Protein AF-H0A9J4-F1 (afdb_monomer_lite)

Foldseek 3Di:
DDPLVVVCVVVVHDSVVSVVVVVVVVCVVCLPDPVSLVVLLVCVLVVVDDLVSNCVRVNDVVSVVSVVVSVVVVVVVVVVVVVVVD

Sequence (86 aa):
MDRADIAAKVSHKNRTEIVKDALQAYLQEVEDQKEFKEDVVELYLDEEIEFETLKQFIGRQDAESVKASKNLLDQGEELADEIARL

Second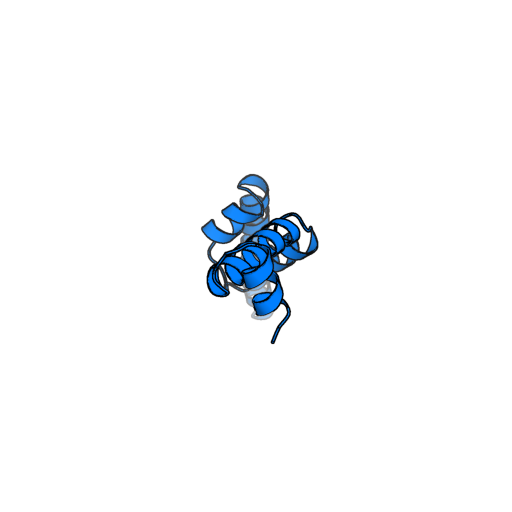ary structure (DSSP, 8-state):
--HHHHHHHHTT--HHHHHHHHHHHHHHHHHT-HHHHHHHHHHHHTTSS-HHHHHHHH-HHHHHHHHHHHHHHHHHHHHHHHHHT-

Radius of gyration: 21.06 Å; chains: 1; bounding box: 50×19×59 Å

Structure (mmCIF, N/CA/C/O backbone):
data_AF-H0A9J4-F1
#
_entry.id   AF-H0A9J4-F1
#
loop_
_atom_site.group_PDB
_atom_site.id
_atom_site.type_symbol
_atom_site.label_atom_id
_atom_site.label_alt_id
_atom_site.label_comp_id
_atom_site.label_asym_id
_atom_site.label_entity_id
_atom_site.label_seq_id
_atom_site.pdbx_PDB_ins_code
_atom_site.Cartn_x
_atom_site.Cartn_y
_atom_site.Cartn_z
_atom_site.occupancy
_atom_site.B_iso_or_equiv
_atom_site.auth_seq_id
_atom_site.auth_comp_id
_atom_site.auth_asym_id
_atom_site.auth_atom_id
_atom_site.pdbx_PDB_model_num
ATOM 1 N N . MET A 1 1 ? 6.225 -9.487 -32.826 1.00 69.69 1 MET A N 1
ATOM 2 C CA . MET A 1 1 ? 7.178 -8.675 -32.044 1.00 69.69 1 MET A CA 1
ATOM 3 C C . MET A 1 1 ? 6.353 -7.674 -31.286 1.00 69.69 1 MET A C 1
ATOM 5 O O . MET A 1 1 ? 5.627 -6.912 -31.920 1.00 69.69 1 MET A O 1
ATOM 9 N N . ASP A 1 2 ? 6.439 -7.727 -29.968 1.00 90.56 2 ASP A N 1
ATOM 10 C CA . ASP A 1 2 ? 5.695 -6.849 -29.075 1.00 90.56 2 ASP A CA 1
ATOM 11 C C . ASP A 1 2 ? 6.422 -5.511 -28.911 1.00 90.56 2 ASP A C 1
ATOM 13 O O . ASP A 1 2 ? 7.602 -5.374 -29.248 1.00 90.56 2 ASP A O 1
ATOM 17 N N . ARG A 1 3 ? 5.738 -4.512 -28.341 1.00 93.56 3 ARG A N 1
ATOM 18 C CA . ARG A 1 3 ? 6.336 -3.195 -28.051 1.00 93.56 3 ARG A CA 1
ATOM 19 C C . ARG A 1 3 ? 7.621 -3.320 -27.224 1.00 93.56 3 ARG A C 1
ATOM 21 O O . ARG A 1 3 ? 8.598 -2.640 -27.523 1.00 93.56 3 ARG A O 1
ATOM 28 N N . ALA A 1 4 ? 7.638 -4.233 -26.250 1.00 94.25 4 ALA A N 1
ATOM 29 C CA . ALA A 1 4 ? 8.816 -4.519 -25.436 1.00 94.25 4 ALA A CA 1
ATOM 30 C C . ALA A 1 4 ? 9.982 -5.097 -26.260 1.00 94.25 4 ALA A C 1
ATOM 32 O O . ALA A 1 4 ? 11.129 -4.735 -26.017 1.00 94.25 4 ALA A O 1
ATOM 33 N N . ASP A 1 5 ? 9.707 -5.932 -27.271 1.00 94.50 5 ASP A N 1
ATOM 34 C CA . ASP A 1 5 ? 10.745 -6.496 -28.147 1.00 94.50 5 ASP A CA 1
ATOM 35 C C . ASP A 1 5 ? 11.366 -5.423 -29.049 1.00 94.50 5 ASP A C 1
ATOM 37 O O . ASP A 1 5 ? 12.565 -5.442 -29.326 1.00 94.50 5 ASP A O 1
ATOM 41 N N . ILE A 1 6 ? 10.546 -4.482 -29.526 1.00 96.00 6 ILE A N 1
ATOM 42 C CA . ILE A 1 6 ? 11.008 -3.358 -30.347 1.00 96.00 6 ILE A CA 1
ATOM 43 C C . ILE A 1 6 ? 11.847 -2.404 -29.491 1.00 96.00 6 ILE A C 1
ATOM 45 O O . ILE A 1 6 ? 12.954 -2.047 -29.890 1.00 96.00 6 ILE A O 1
ATOM 49 N N . ALA A 1 7 ? 11.360 -2.044 -28.301 1.00 94.25 7 ALA A N 1
ATOM 50 C CA . ALA A 1 7 ? 12.084 -1.191 -27.363 1.00 94.25 7 ALA A CA 1
ATOM 51 C C . ALA A 1 7 ? 13.431 -1.806 -26.958 1.00 94.25 7 ALA A C 1
ATOM 53 O O . ALA A 1 7 ? 14.444 -1.117 -27.016 1.00 94.25 7 ALA A O 1
ATOM 54 N N . ALA A 1 8 ? 13.462 -3.111 -26.666 1.00 96.06 8 ALA A N 1
ATOM 55 C CA . ALA A 1 8 ? 14.682 -3.851 -26.345 1.00 96.06 8 ALA A CA 1
ATOM 56 C C . ALA A 1 8 ? 15.741 -3.738 -27.456 1.00 96.06 8 ALA A C 1
ATOM 58 O O . ALA A 1 8 ? 16.913 -3.477 -27.186 1.00 96.06 8 ALA A O 1
ATOM 59 N N . LYS A 1 9 ? 15.325 -3.863 -28.724 1.00 96.00 9 LYS A N 1
ATOM 60 C CA . LYS A 1 9 ? 16.221 -3.692 -29.878 1.00 96.00 9 LYS A CA 1
ATOM 61 C C . LYS A 1 9 ? 16.736 -2.265 -30.024 1.00 96.00 9 LYS A C 1
ATOM 63 O O . LYS A 1 9 ? 17.918 -2.089 -30.294 1.00 96.00 9 LYS A O 1
ATOM 68 N N . VAL A 1 10 ? 15.862 -1.270 -29.867 1.00 96.38 10 VAL A N 1
ATOM 69 C CA . VAL A 1 10 ? 16.219 0.155 -29.991 1.00 96.38 10 VAL A CA 1
ATOM 70 C C . VAL A 1 10 ? 17.167 0.585 -28.873 1.00 96.38 10 VAL A C 1
ATOM 72 O O . VAL A 1 10 ? 18.107 1.333 -29.119 1.00 96.38 10 VAL A O 1
ATOM 75 N N . SER A 1 11 ? 16.940 0.109 -27.650 1.00 94.19 11 SER A N 1
ATOM 76 C CA . SER A 1 11 ? 17.724 0.497 -26.477 1.00 94.19 11 SER A CA 1
ATOM 77 C C . SER A 1 11 ? 18.919 -0.417 -26.203 1.00 94.19 11 SER A C 1
ATOM 79 O O . SER A 1 11 ? 19.591 -0.222 -25.194 1.00 94.19 11 SER A O 1
ATOM 81 N N . HIS A 1 12 ? 19.140 -1.448 -27.024 1.00 95.38 12 HIS A N 1
ATOM 82 C CA . HIS A 1 12 ? 20.146 -2.491 -26.799 1.00 95.38 12 HIS A CA 1
ATOM 83 C C . HIS A 1 12 ? 20.067 -3.150 -25.404 1.00 95.38 12 HIS A C 1
ATOM 85 O O . HIS A 1 12 ? 21.089 -3.505 -24.820 1.00 95.38 12 HIS A O 1
ATOM 91 N N . LYS A 1 13 ? 18.849 -3.322 -24.875 1.00 95.62 13 LYS A N 1
ATOM 92 C CA . LYS A 1 13 ? 18.567 -4.016 -23.604 1.00 95.62 13 LYS A CA 1
ATOM 93 C C . LYS A 1 13 ? 17.860 -5.339 -23.869 1.00 95.62 13 LYS A C 1
ATOM 95 O O . LYS A 1 13 ? 17.344 -5.564 -24.964 1.00 95.62 13 LYS A O 1
ATOM 100 N N . ASN A 1 14 ? 17.787 -6.215 -22.872 1.00 96.44 14 ASN A N 1
ATOM 101 C CA . ASN A 1 14 ? 16.920 -7.384 -22.971 1.00 96.44 14 ASN A CA 1
ATOM 102 C C . ASN A 1 14 ? 15.454 -7.026 -22.644 1.00 96.44 14 ASN A C 1
ATOM 104 O O . ASN A 1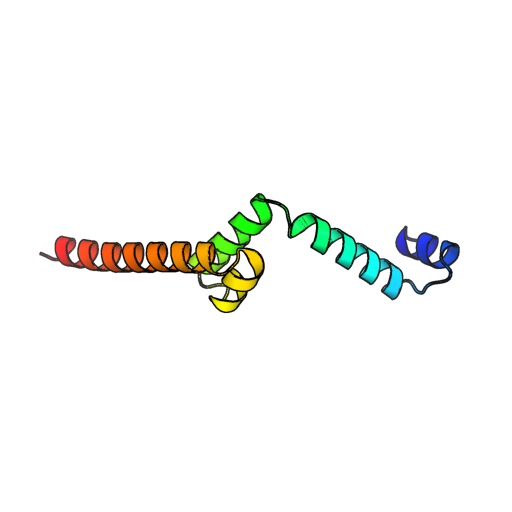 14 ? 15.153 -6.021 -22.001 1.00 96.44 14 ASN A O 1
ATOM 108 N N . ARG A 1 15 ? 14.517 -7.869 -23.094 1.00 95.75 15 ARG A N 1
ATOM 109 C CA . ARG A 1 15 ? 13.072 -7.655 -22.897 1.00 95.75 15 ARG A CA 1
ATOM 110 C C . ARG A 1 15 ? 12.685 -7.542 -21.417 1.00 95.75 15 ARG A C 1
ATOM 112 O O . ARG A 1 15 ? 11.793 -6.767 -21.087 1.00 95.75 15 ARG A O 1
ATOM 119 N N . THR A 1 16 ? 13.335 -8.300 -20.536 1.00 97.00 16 THR A N 1
ATOM 120 C CA . THR A 1 16 ? 13.058 -8.282 -19.092 1.00 97.00 16 THR A CA 1
ATOM 121 C C . THR A 1 16 ? 13.442 -6.944 -18.474 1.00 97.00 16 THR A C 1
ATOM 123 O O . THR A 1 16 ? 12.678 -6.413 -17.676 1.00 97.00 16 THR A O 1
ATOM 126 N N . GLU A 1 17 ? 14.574 -6.367 -18.876 1.00 96.75 17 GLU A N 1
ATOM 127 C CA . GLU A 1 17 ? 14.992 -5.031 -18.440 1.00 96.75 17 GLU A CA 1
ATOM 128 C C . GLU A 1 17 ? 13.984 -3.969 -18.877 1.00 96.75 17 GLU A C 1
ATOM 130 O O . GLU A 1 17 ? 13.588 -3.146 -18.065 1.00 96.75 17 GLU A O 1
ATOM 135 N N . ILE A 1 18 ? 13.484 -4.039 -20.115 1.00 97.31 18 ILE A N 1
ATOM 136 C CA . ILE A 1 18 ? 12.445 -3.112 -20.591 1.00 97.31 18 ILE A CA 1
ATOM 137 C C . ILE A 1 18 ? 11.175 -3.196 -19.747 1.00 97.31 18 ILE A C 1
ATOM 139 O O . ILE A 1 18 ? 10.627 -2.171 -19.352 1.00 97.31 18 ILE A O 1
ATOM 143 N N . VAL A 1 19 ? 10.690 -4.411 -19.483 1.00 96.50 19 VAL A N 1
ATOM 144 C CA . VAL A 1 19 ? 9.463 -4.604 -18.698 1.00 96.50 19 VAL A CA 1
ATOM 145 C C . VAL A 1 19 ? 9.671 -4.154 -17.254 1.00 96.50 19 VAL A C 1
ATOM 147 O O . VAL A 1 19 ? 8.787 -3.515 -16.692 1.00 96.50 19 VAL A O 1
ATOM 150 N N . LYS A 1 20 ? 10.838 -4.442 -16.670 1.00 97.31 20 LYS A N 1
ATOM 151 C CA . LYS A 1 20 ? 11.194 -3.993 -15.323 1.00 97.31 20 LYS A CA 1
ATOM 152 C C . LYS A 1 20 ? 11.221 -2.468 -15.239 1.00 97.31 20 LYS A C 1
ATOM 154 O O . LYS A 1 20 ? 10.579 -1.920 -14.352 1.00 97.31 20 LYS A O 1
ATOM 159 N N . ASP A 1 21 ? 11.919 -1.807 -16.159 1.00 95.81 21 ASP A N 1
ATOM 160 C CA . ASP A 1 21 ? 12.036 -0.347 -16.178 1.00 95.81 21 ASP A CA 1
ATOM 161 C C . ASP A 1 21 ? 10.652 0.304 -16.350 1.00 95.81 21 ASP A C 1
ATOM 163 O O . ASP A 1 21 ? 10.322 1.262 -15.653 1.00 95.81 21 ASP A O 1
ATOM 167 N N . ALA A 1 22 ? 9.809 -0.249 -17.230 1.00 96.00 22 ALA A N 1
ATOM 168 C CA . ALA A 1 22 ? 8.448 0.239 -17.443 1.00 96.00 22 ALA A CA 1
ATOM 169 C C . ALA A 1 22 ? 7.552 0.049 -16.210 1.00 96.00 22 ALA A C 1
ATOM 171 O O . ALA A 1 22 ? 6.811 0.961 -15.851 1.00 96.00 22 ALA A O 1
ATOM 172 N N . LEU A 1 23 ? 7.628 -1.111 -15.549 1.00 96.38 23 LEU A N 1
ATOM 173 C CA . LEU A 1 23 ? 6.871 -1.366 -14.325 1.00 96.38 23 LEU A CA 1
ATOM 174 C C . LEU A 1 23 ? 7.333 -0.450 -13.189 1.00 96.38 23 LEU A C 1
ATOM 176 O O . LEU A 1 23 ? 6.493 0.092 -12.488 1.00 96.38 23 LEU A O 1
ATOM 180 N N . GLN A 1 24 ? 8.642 -0.238 -13.026 1.00 95.31 24 GLN A N 1
ATOM 181 C CA . GLN A 1 24 ? 9.166 0.690 -12.019 1.00 95.31 24 GLN A CA 1
ATOM 182 C C . GLN A 1 24 ? 8.683 2.122 -12.261 1.00 95.31 24 GLN A C 1
ATOM 184 O O . GLN A 1 24 ? 8.260 2.777 -11.315 1.00 95.31 24 GLN A O 1
ATOM 189 N N . ALA A 1 25 ? 8.696 2.585 -13.515 1.00 94.44 25 ALA A N 1
ATOM 190 C CA . ALA A 1 25 ? 8.183 3.907 -13.864 1.00 94.44 25 ALA A CA 1
ATOM 191 C C . ALA A 1 25 ? 6.678 4.036 -13.582 1.00 94.44 25 ALA A C 1
ATOM 193 O O . ALA A 1 25 ? 6.253 5.030 -13.004 1.00 94.44 25 ALA A O 1
ATOM 194 N N . TYR A 1 26 ? 5.887 3.019 -13.938 1.00 93.56 26 TYR A N 1
ATOM 195 C CA . TYR A 1 26 ? 4.454 2.993 -13.643 1.00 93.56 26 TYR A CA 1
ATOM 196 C C . TYR A 1 26 ? 4.179 2.992 -12.136 1.00 93.56 26 TYR A C 1
ATOM 198 O O . TYR A 1 26 ? 3.372 3.786 -11.674 1.00 93.56 26 TYR A O 1
ATOM 206 N N . LEU A 1 27 ? 4.867 2.138 -11.368 1.00 90.50 27 LEU A N 1
ATOM 207 C CA . LEU A 1 27 ? 4.708 2.070 -9.912 1.00 90.50 27 LEU A CA 1
ATOM 208 C C . LEU A 1 27 ? 5.036 3.413 -9.254 1.00 90.50 27 LEU A C 1
ATOM 210 O O . LEU A 1 27 ? 4.262 3.896 -8.440 1.00 90.50 27 LEU A O 1
ATOM 214 N N . GLN A 1 28 ? 6.115 4.066 -9.685 1.00 90.88 28 GLN A N 1
ATOM 215 C CA . GLN A 1 28 ? 6.472 5.396 -9.199 1.00 90.88 28 GLN A CA 1
ATOM 216 C C . GLN A 1 28 ? 5.418 6.461 -9.554 1.00 90.88 28 GLN A C 1
ATOM 218 O O . GLN A 1 28 ? 5.189 7.378 -8.775 1.00 90.88 28 GLN A O 1
ATOM 223 N N . GLU A 1 29 ? 4.770 6.350 -10.716 1.00 91.69 29 GLU A N 1
ATOM 224 C CA . GLU A 1 29 ? 3.684 7.252 -11.113 1.00 91.69 29 GLU A CA 1
ATOM 225 C C . GLU A 1 29 ? 2.410 7.027 -10.290 1.00 91.69 29 GLU A C 1
ATOM 227 O O . GLU A 1 29 ? 1.732 8.000 -9.957 1.00 91.69 29 GLU A O 1
ATOM 232 N N . VAL A 1 30 ? 2.061 5.776 -9.971 1.00 91.50 30 VAL A N 1
ATOM 233 C CA . VAL A 1 30 ? 0.839 5.468 -9.206 1.00 91.50 30 VAL A CA 1
ATOM 234 C C . VAL A 1 30 ? 0.998 5.676 -7.706 1.00 91.50 30 VAL A C 1
ATOM 236 O O . VAL A 1 30 ? 0.035 6.083 -7.069 1.00 91.50 30 VAL A O 1
ATOM 239 N N . GLU A 1 31 ? 2.190 5.479 -7.140 1.00 87.06 31 GLU A N 1
ATOM 240 C CA . GLU A 1 31 ? 2.440 5.641 -5.698 1.00 87.06 31 GLU A CA 1
ATOM 241 C C . GLU A 1 31 ? 2.120 7.055 -5.182 1.00 87.06 31 GLU A C 1
ATOM 243 O O . GLU A 1 31 ? 1.694 7.225 -4.037 1.00 87.06 31 GLU A O 1
ATOM 248 N N . ASP A 1 32 ? 2.275 8.078 -6.025 1.00 87.00 32 ASP A N 1
ATOM 249 C CA . ASP A 1 32 ? 1.953 9.465 -5.678 1.00 87.00 32 ASP A CA 1
ATOM 250 C C . ASP A 1 32 ? 0.475 9.828 -5.896 1.00 87.00 32 ASP A C 1
ATOM 252 O O . ASP A 1 32 ? 0.028 10.900 -5.468 1.00 87.00 32 ASP A O 1
ATOM 256 N N . GLN A 1 33 ? -0.307 8.949 -6.524 1.00 93.88 33 GLN A N 1
ATOM 257 C CA . GLN A 1 33 ? -1.721 9.195 -6.782 1.00 93.88 33 GLN A CA 1
ATOM 258 C C . GLN A 1 33 ? -2.533 9.055 -5.498 1.00 93.88 33 GLN A C 1
ATOM 260 O O . GLN A 1 33 ? -2.360 8.133 -4.702 1.00 93.88 33 GLN A O 1
ATOM 265 N N . LYS A 1 34 ? -3.459 9.997 -5.302 1.00 93.00 34 LYS A N 1
ATOM 266 C CA . LYS A 1 34 ? -4.349 10.010 -4.138 1.00 93.00 34 LYS A CA 1
ATOM 267 C C . LYS A 1 34 ? -5.195 8.737 -4.055 1.00 93.00 34 LYS A C 1
ATOM 269 O O . LYS A 1 34 ? -5.294 8.182 -2.973 1.00 93.00 34 LYS A O 1
ATOM 274 N N . GLU A 1 35 ? -5.722 8.279 -5.190 1.00 95.00 35 GLU A N 1
ATOM 275 C CA . GLU A 1 35 ? -6.533 7.057 -5.297 1.00 95.00 35 GLU A CA 1
ATOM 276 C C . GLU A 1 35 ? -5.750 5.827 -4.823 1.00 95.00 35 GLU A C 1
ATOM 278 O O . GLU A 1 35 ? -6.217 5.105 -3.957 1.00 95.00 35 GLU A O 1
ATOM 283 N N . PHE A 1 36 ? -4.489 5.673 -5.242 1.00 95.12 36 PHE A N 1
ATOM 284 C CA . PHE A 1 36 ? -3.644 4.573 -4.769 1.00 95.12 36 PHE A CA 1
ATOM 285 C C . PHE A 1 36 ? -3.439 4.595 -3.245 1.00 95.12 36 PHE A C 1
ATOM 287 O O . PHE A 1 36 ? -3.453 3.556 -2.591 1.00 95.12 36 PHE A O 1
ATOM 294 N N . LYS A 1 37 ? -3.258 5.780 -2.647 1.00 95.38 37 LYS A N 1
ATOM 295 C CA . LYS A 1 37 ? -3.131 5.912 -1.185 1.00 95.38 37 LYS A CA 1
ATOM 296 C C . LYS A 1 37 ? -4.438 5.597 -0.458 1.00 95.38 37 LYS A C 1
ATOM 298 O O . LYS A 1 37 ? -4.382 5.067 0.647 1.00 95.38 37 LYS A O 1
ATOM 303 N N . GLU A 1 38 ? -5.580 5.926 -1.058 1.00 96.44 38 GLU A N 1
ATOM 304 C CA . GLU A 1 38 ? -6.907 5.565 -0.552 1.00 96.44 38 GLU A CA 1
ATOM 305 C C . GLU A 1 38 ? -7.106 4.044 -0.601 1.00 96.44 38 GLU A C 1
ATOM 307 O O . GLU A 1 38 ? -7.413 3.459 0.434 1.00 96.44 38 GLU A O 1
ATOM 312 N N . ASP A 1 39 ? -6.775 3.390 -1.717 1.00 97.00 39 ASP A N 1
ATOM 313 C CA . ASP A 1 39 ? -6.829 1.926 -1.849 1.00 97.00 39 ASP A CA 1
ATOM 314 C C . ASP A 1 39 ? -5.948 1.221 -0.800 1.00 97.00 39 ASP A C 1
ATOM 316 O O . ASP A 1 39 ? -6.338 0.222 -0.197 1.00 97.00 39 ASP A O 1
ATOM 320 N N . VAL A 1 40 ? -4.748 1.750 -0.525 1.00 97.25 40 VAL A N 1
ATOM 321 C CA . VAL A 1 40 ? -3.866 1.206 0.524 1.00 97.25 40 VAL A CA 1
ATOM 322 C C . VAL A 1 40 ? -4.485 1.353 1.921 1.00 97.25 40 VAL A C 1
ATOM 324 O O . VAL A 1 40 ? -4.303 0.473 2.764 1.00 97.25 40 VAL A O 1
ATOM 327 N N . VAL A 1 41 ? -5.216 2.440 2.190 1.00 98.06 41 VAL A N 1
ATOM 328 C CA . VAL A 1 41 ? -5.964 2.601 3.447 1.00 98.06 41 VAL A CA 1
ATOM 329 C C . VAL A 1 41 ? -7.074 1.559 3.543 1.00 98.06 41 VAL A C 1
ATOM 331 O O . VAL A 1 41 ? -7.196 0.929 4.592 1.00 98.06 41 VAL A O 1
ATOM 334 N N . GLU A 1 42 ? -7.838 1.344 2.472 1.00 97.94 42 GLU A N 1
ATOM 335 C CA . GLU A 1 42 ? 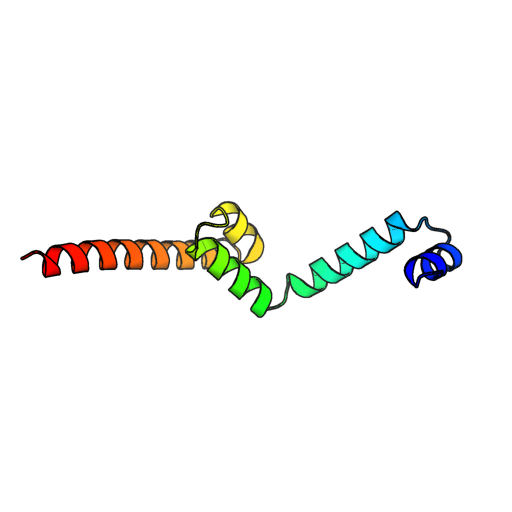-8.907 0.337 2.429 1.00 97.94 42 GLU A CA 1
ATOM 336 C C . GLU A 1 42 ? -8.363 -1.066 2.709 1.00 97.94 42 GLU A C 1
ATOM 338 O O . GLU A 1 42 ? -8.843 -1.732 3.623 1.00 97.94 42 GLU A O 1
ATOM 343 N N . LEU A 1 43 ? -7.268 -1.458 2.049 1.00 98.25 43 LEU A N 1
ATOM 344 C CA . LEU A 1 43 ? -6.604 -2.740 2.306 1.00 98.25 43 LEU A CA 1
ATOM 345 C C . LEU A 1 43 ? -6.183 -2.918 3.774 1.00 98.25 43 LEU A C 1
ATOM 347 O O . LEU A 1 43 ? -6.193 -4.032 4.291 1.00 98.25 43 LEU A O 1
ATOM 351 N N . TYR A 1 44 ? -5.781 -1.844 4.461 1.00 98.25 44 TYR A N 1
ATOM 352 C CA . TYR A 1 44 ? -5.446 -1.923 5.886 1.00 98.25 44 TYR A CA 1
ATOM 353 C C . TYR A 1 44 ? -6.691 -2.076 6.766 1.00 98.25 44 TYR A C 1
ATOM 355 O O . TYR A 1 44 ? -6.673 -2.822 7.752 1.00 98.25 44 TYR A O 1
ATOM 363 N N . LEU A 1 45 ? -7.762 -1.353 6.436 1.00 97.06 45 LEU A N 1
ATOM 364 C CA . LEU A 1 45 ? -9.030 -1.463 7.152 1.00 97.06 45 LEU A CA 1
ATOM 365 C C . LEU A 1 45 ? -9.595 -2.885 7.029 1.00 97.06 45 LEU A C 1
ATOM 367 O O . LEU A 1 45 ? -9.981 -3.448 8.056 1.00 97.06 45 LEU A O 1
ATOM 371 N N . ASP A 1 46 ? -9.475 -3.481 5.842 1.00 97.38 46 ASP A N 1
ATOM 372 C CA . ASP A 1 46 ? -9.872 -4.855 5.509 1.00 97.38 46 ASP A CA 1
ATOM 373 C C . ASP A 1 46 ? -8.891 -5.941 5.999 1.00 97.38 46 ASP A C 1
ATOM 375 O O . ASP A 1 46 ? -9.115 -7.124 5.765 1.00 97.38 46 ASP A O 1
ATOM 379 N N . GLU A 1 47 ? -7.811 -5.572 6.700 1.00 96.88 47 GLU A N 1
ATOM 380 C CA . GLU A 1 47 ? -6.803 -6.504 7.254 1.00 96.88 47 GLU A CA 1
ATOM 381 C C . GLU A 1 47 ? -5.979 -7.281 6.215 1.00 96.88 47 GLU A C 1
ATOM 383 O O . GLU A 1 47 ? -5.267 -8.226 6.554 1.00 96.88 47 GLU A O 1
ATOM 388 N N . GLU A 1 48 ? -5.995 -6.845 4.959 1.00 98.38 48 GLU A N 1
ATOM 389 C CA . GLU A 1 48 ? -5.217 -7.438 3.865 1.00 98.38 48 GLU A CA 1
ATOM 390 C C . GLU A 1 48 ? -3.739 -7.003 3.897 1.00 98.38 48 GLU A C 1
ATOM 392 O O . GLU A 1 48 ? -2.867 -7.658 3.316 1.00 98.38 48 GLU A O 1
ATOM 397 N N . ILE A 1 49 ? -3.428 -5.898 4.586 1.00 98.19 49 ILE A N 1
ATOM 398 C CA . ILE A 1 49 ? -2.054 -5.436 4.808 1.00 98.19 49 ILE A CA 1
ATOM 399 C C . ILE A 1 49 ? -1.777 -5.068 6.265 1.00 98.19 49 ILE A C 1
ATOM 401 O O . ILE A 1 49 ? -2.622 -4.565 7.001 1.00 98.19 49 ILE A O 1
ATOM 405 N N . GLU A 1 50 ? -0.516 -5.235 6.653 1.00 98.19 50 GLU A N 1
ATOM 406 C CA . GLU A 1 50 ? -0.020 -4.852 7.970 1.00 98.19 50 GLU A CA 1
ATOM 407 C C . GLU A 1 50 ? 0.169 -3.335 8.115 1.00 98.19 50 GLU A C 1
ATOM 409 O O . GLU A 1 50 ? 0.440 -2.606 7.155 1.00 98.19 50 GLU A O 1
ATOM 414 N N . PHE A 1 51 ? 0.142 -2.859 9.363 1.00 98.12 51 PHE A N 1
ATOM 415 C CA . PHE A 1 51 ? 0.330 -1.441 9.694 1.00 98.12 51 PHE A CA 1
ATOM 416 C C . PHE A 1 51 ? 1.657 -0.855 9.179 1.00 98.12 51 PHE A C 1
ATOM 418 O O . PHE A 1 51 ? 1.723 0.320 8.817 1.00 98.12 51 PHE A O 1
ATOM 425 N N . GLU A 1 52 ? 2.729 -1.652 9.137 1.00 98.19 52 GLU A N 1
ATOM 426 C CA . GLU A 1 52 ? 4.017 -1.200 8.594 1.00 98.19 52 GLU A CA 1
ATOM 427 C C . GLU A 1 52 ? 3.934 -0.886 7.094 1.00 98.19 52 GLU A C 1
ATOM 429 O O . GLU A 1 52 ? 4.539 0.090 6.648 1.00 98.19 52 GLU A O 1
ATOM 434 N N . THR A 1 53 ? 3.136 -1.645 6.337 1.00 97.12 53 THR A N 1
ATOM 435 C CA . THR A 1 53 ? 2.889 -1.396 4.912 1.00 97.12 53 THR A CA 1
ATOM 436 C C . THR A 1 53 ? 2.110 -0.100 4.728 1.00 97.12 53 THR A C 1
ATOM 438 O O . THR A 1 53 ? 2.551 0.770 3.982 1.00 97.12 53 THR A O 1
ATOM 441 N N . LEU A 1 54 ? 1.018 0.095 5.476 1.00 97.81 54 LEU A N 1
ATOM 442 C CA . LEU A 1 54 ? 0.261 1.351 5.453 1.00 97.81 54 LEU A CA 1
ATOM 443 C C . LEU A 1 54 ? 1.184 2.556 5.704 1.00 97.81 54 LEU A C 1
ATOM 445 O O . LEU A 1 54 ? 1.225 3.514 4.932 1.00 97.81 54 LEU A O 1
ATOM 449 N N . LYS A 1 55 ? 1.995 2.469 6.762 1.00 97.94 55 LYS A N 1
ATOM 450 C CA . LYS A 1 55 ? 2.945 3.511 7.169 1.00 97.94 55 LYS A CA 1
ATOM 451 C C . LYS A 1 55 ? 3.972 3.849 6.092 1.00 97.94 55 LYS A C 1
ATOM 453 O O . LYS A 1 55 ? 4.386 5.004 6.006 1.00 97.94 55 LYS A O 1
ATOM 458 N N . GLN A 1 56 ? 4.392 2.868 5.295 1.00 95.69 56 GLN A N 1
ATOM 459 C CA . GLN A 1 56 ? 5.323 3.081 4.190 1.00 95.69 56 GLN A CA 1
ATOM 460 C C . GLN A 1 56 ? 4.714 3.961 3.091 1.00 95.69 56 GLN A C 1
ATOM 462 O O . GLN A 1 56 ? 5.416 4.818 2.559 1.00 95.69 56 GLN A O 1
ATOM 467 N N . PHE A 1 57 ? 3.430 3.779 2.773 1.00 94.62 57 PHE A N 1
ATOM 468 C CA . PHE A 1 57 ? 2.782 4.450 1.639 1.00 94.62 57 PHE A CA 1
ATO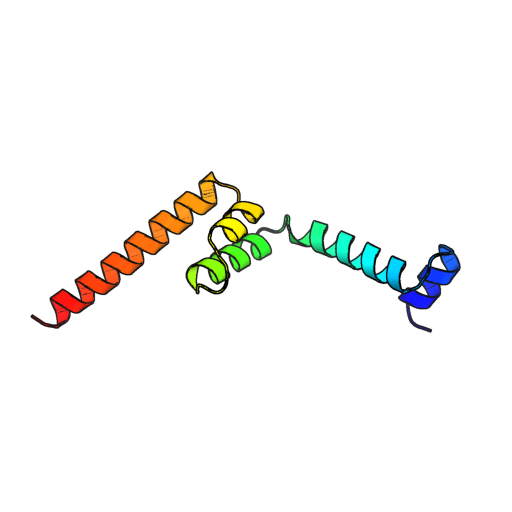M 469 C C . PHE A 1 57 ? 2.145 5.799 1.988 1.00 94.62 57 PHE A C 1
ATOM 471 O O . PHE A 1 57 ? 2.227 6.735 1.190 1.00 94.62 57 PHE A O 1
ATOM 478 N N . ILE A 1 58 ? 1.541 5.933 3.173 1.00 95.44 58 ILE A N 1
ATOM 479 C CA . ILE A 1 58 ? 0.873 7.185 3.585 1.00 95.44 58 ILE A CA 1
ATOM 480 C C . ILE A 1 58 ? 1.648 7.962 4.657 1.00 95.44 58 ILE A C 1
ATOM 482 O O . ILE A 1 58 ? 1.265 9.059 5.044 1.00 95.44 58 ILE A O 1
ATOM 486 N N . GLY A 1 59 ? 2.778 7.427 5.121 1.00 96.38 59 GLY A N 1
ATOM 487 C CA . GLY A 1 59 ? 3.583 8.041 6.169 1.00 96.38 59 GLY A CA 1
ATOM 488 C C . GLY A 1 59 ? 3.041 7.783 7.577 1.00 96.38 59 GLY A C 1
ATOM 489 O O . GLY A 1 59 ? 1.901 7.378 7.798 1.00 96.3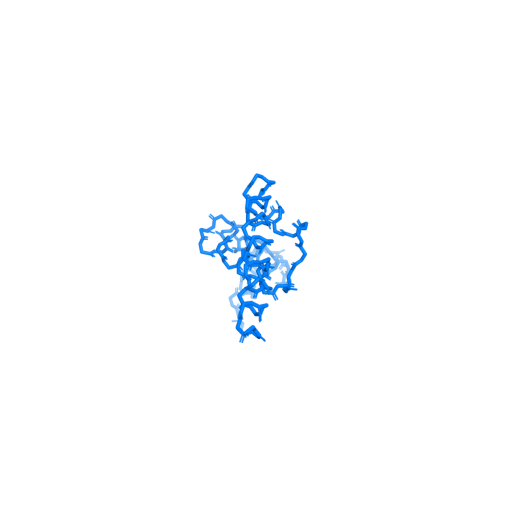8 59 GLY A O 1
ATOM 4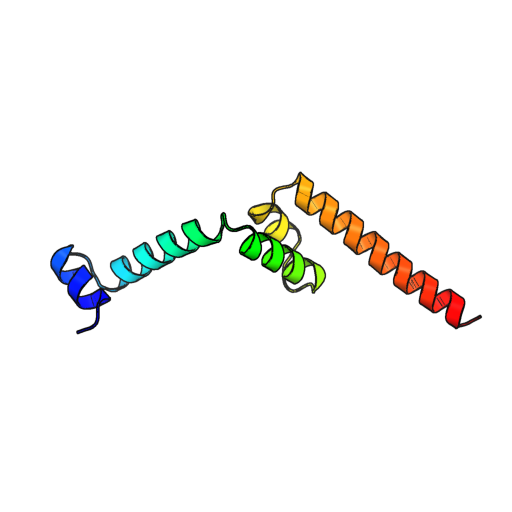90 N N . ARG A 1 60 ? 3.897 8.017 8.578 1.00 97.69 60 ARG A N 1
ATOM 491 C CA . ARG A 1 60 ? 3.605 7.666 9.976 1.00 97.69 60 ARG A CA 1
ATOM 492 C C . ARG A 1 60 ? 2.385 8.377 10.548 1.00 97.69 60 ARG A C 1
ATOM 494 O O . ARG A 1 60 ? 1.592 7.742 11.227 1.00 97.69 60 ARG A O 1
ATOM 501 N N . GLN A 1 61 ? 2.273 9.682 10.334 1.00 97.94 61 GLN A N 1
ATOM 502 C CA . GLN A 1 61 ? 1.217 10.477 10.957 1.00 97.94 61 GLN A CA 1
ATOM 503 C C . GLN A 1 61 ? -0.173 10.053 10.471 1.00 97.94 61 GLN A C 1
ATOM 505 O O . GLN A 1 61 ? -1.073 9.841 11.287 1.00 97.94 61 GLN A O 1
ATOM 510 N N . ASP A 1 62 ? -0.325 9.896 9.159 1.00 97.50 62 ASP A N 1
ATOM 511 C CA . ASP A 1 62 ? -1.605 9.532 8.561 1.00 97.50 62 ASP A CA 1
ATOM 512 C C . ASP A 1 62 ? -1.952 8.078 8.900 1.00 97.50 62 ASP A C 1
ATOM 514 O O . ASP A 1 62 ? -3.078 7.800 9.305 1.00 97.50 62 ASP A O 1
ATOM 518 N N . ALA A 1 63 ? -0.968 7.172 8.889 1.00 98.38 63 ALA A N 1
ATOM 519 C CA . ALA A 1 63 ? -1.168 5.785 9.305 1.00 98.38 63 ALA A CA 1
ATOM 520 C C . ALA A 1 63 ? -1.642 5.658 10.761 1.00 98.38 63 ALA A C 1
ATOM 522 O O . ALA A 1 63 ? -2.609 4.949 11.029 1.00 98.38 63 ALA A O 1
ATOM 523 N N . GLU A 1 64 ? -1.009 6.352 11.712 1.00 98.50 64 GLU A N 1
ATOM 524 C CA . GLU A 1 64 ? -1.452 6.336 13.118 1.00 98.50 64 GLU A CA 1
ATOM 525 C C . GLU A 1 64 ? -2.873 6.903 13.270 1.00 98.50 64 GLU A C 1
ATOM 527 O O . GLU A 1 64 ? -3.647 6.414 14.092 1.00 98.50 64 GLU A O 1
ATOM 532 N N . SER A 1 65 ? -3.234 7.898 12.452 1.00 98.19 65 SER A N 1
ATOM 533 C CA . SER A 1 65 ? -4.585 8.470 12.442 1.00 98.19 65 SER A CA 1
ATOM 534 C C . SER A 1 65 ? -5.616 7.449 11.952 1.00 98.19 65 SER A C 1
ATOM 536 O O . SER A 1 65 ? -6.622 7.234 12.625 1.00 98.19 65 SER A O 1
ATOM 538 N N . VAL A 1 66 ? -5.330 6.752 10.847 1.00 98.25 66 VAL A N 1
ATOM 539 C CA . VAL A 1 66 ? -6.171 5.660 10.318 1.00 98.25 66 VAL A CA 1
ATOM 540 C C . VAL A 1 66 ? -6.313 4.529 11.339 1.00 98.25 66 VAL A C 1
ATOM 542 O O . VAL A 1 66 ? -7.423 4.075 11.606 1.00 98.25 66 VAL A O 1
ATOM 545 N N . LYS A 1 67 ? -5.214 4.107 11.973 1.00 98.25 67 LYS A N 1
ATOM 546 C CA . LYS A 1 67 ? -5.228 3.065 13.011 1.00 98.25 67 LYS A CA 1
ATOM 547 C C . LYS A 1 67 ? -6.075 3.458 14.220 1.00 98.25 67 LYS A C 1
ATOM 549 O O . LYS A 1 67 ? -6.815 2.631 14.746 1.00 98.25 67 LYS A O 1
ATOM 554 N N . ALA A 1 68 ? -5.973 4.707 14.672 1.00 97.88 68 ALA A N 1
ATOM 555 C CA . ALA A 1 68 ? -6.808 5.208 15.757 1.00 97.88 68 ALA A CA 1
ATOM 556 C C . ALA A 1 68 ? -8.294 5.184 15.371 1.00 97.88 68 ALA A C 1
ATOM 558 O O . ALA A 1 68 ? -9.114 4.741 16.173 1.00 97.88 68 ALA A O 1
ATOM 559 N N . SER A 1 69 ? -8.629 5.600 14.146 1.00 97.00 69 SER A N 1
ATOM 560 C CA . SER A 1 69 ? -9.994 5.524 13.619 1.00 97.00 69 SER A CA 1
ATOM 561 C C . SER A 1 69 ? -10.517 4.089 13.546 1.00 97.00 69 SER A C 1
ATOM 563 O O . SER A 1 69 ? -11.623 3.855 14.021 1.00 97.00 69 SER A O 1
ATOM 565 N N . LYS A 1 70 ? -9.724 3.135 13.037 1.00 96.31 70 LYS A N 1
ATOM 566 C CA . LYS A 1 70 ? -10.087 1.708 13.002 1.00 96.31 70 LYS A CA 1
ATOM 567 C C . LYS A 1 70 ? -10.420 1.179 14.400 1.00 96.31 70 LYS A C 1
ATOM 569 O O . LYS A 1 70 ? -11.538 0.749 14.636 1.00 96.31 70 LYS A O 1
ATOM 574 N N . ASN A 1 71 ? -9.512 1.354 15.363 1.00 96.50 71 ASN A N 1
ATOM 575 C CA . ASN A 1 71 ? -9.725 0.874 16.734 1.00 96.50 71 ASN A CA 1
ATOM 576 C C . ASN A 1 71 ? -10.985 1.462 17.394 1.00 96.50 71 ASN A C 1
ATOM 578 O O . ASN A 1 71 ? -11.620 0.802 18.213 1.00 96.50 71 ASN A O 1
ATOM 582 N N . LEU A 1 72 ? -11.317 2.726 17.100 1.00 96.75 72 LEU A N 1
ATOM 583 C CA . LEU A 1 72 ? -12.530 3.364 17.617 1.00 96.75 72 LEU A CA 1
ATOM 584 C C . LEU A 1 72 ? -13.801 2.778 16.993 1.00 96.75 72 LEU A C 1
ATOM 586 O O . LEU A 1 72 ? -14.808 2.670 17.691 1.00 96.75 72 LEU A O 1
ATOM 590 N N . LEU A 1 73 ? -13.765 2.425 15.705 1.00 93.62 73 LEU A N 1
ATOM 591 C CA . LEU A 1 73 ? -14.878 1.763 15.023 1.00 93.62 73 LEU A CA 1
ATOM 592 C C . LEU A 1 73 ? -15.092 0.357 15.587 1.00 93.62 73 LEU A C 1
ATOM 594 O O . LEU A 1 73 ? -16.211 0.054 15.991 1.00 93.62 73 LEU A O 1
ATOM 598 N N . ASP A 1 74 ? -14.021 -0.423 15.741 1.00 93.00 74 ASP A N 1
ATOM 599 C CA . ASP A 1 74 ? -14.078 -1.783 16.291 1.00 93.00 74 ASP A CA 1
ATOM 600 C C . ASP A 1 74 ? -14.688 -1.787 17.709 1.00 93.00 74 ASP A C 1
ATOM 602 O O . ASP A 1 74 ? -15.622 -2.532 18.004 1.00 93.00 74 ASP A O 1
ATOM 606 N N . GLN A 1 75 ? -14.239 -0.874 18.582 1.00 93.31 75 GLN A N 1
ATOM 607 C CA . GLN A 1 75 ? -14.818 -0.699 19.926 1.00 93.31 75 GLN A CA 1
ATOM 608 C C . GLN A 1 75 ? -16.289 -0.262 19.888 1.00 93.31 75 GLN A C 1
ATOM 610 O O . GLN A 1 75 ? -17.080 -0.620 20.764 1.00 93.31 75 GLN A O 1
ATOM 615 N N . GLY A 1 76 ? -16.656 0.559 18.902 1.00 93.06 76 GLY A N 1
ATOM 616 C CA . GLY A 1 76 ? -18.028 1.012 18.704 1.00 93.06 76 GLY A CA 1
ATOM 617 C C . GLY A 1 76 ? -18.962 -0.128 18.302 1.00 93.06 76 GLY A C 1
ATOM 618 O O . GLY A 1 76 ? -20.079 -0.200 18.820 1.00 93.06 76 GLY A O 1
ATOM 619 N N . GLU A 1 77 ? -18.506 -1.024 17.427 1.00 91.38 77 GLU A N 1
ATOM 620 C CA . GLU A 1 77 ? -19.247 -2.224 17.029 1.00 91.38 77 GLU A CA 1
ATOM 621 C C . GLU A 1 77 ? -19.450 -3.172 18.213 1.00 91.38 77 GLU A C 1
ATOM 623 O O . GLU A 1 77 ? -20.581 -3.589 18.468 1.00 91.38 77 GLU A O 1
ATOM 628 N N . GLU A 1 78 ? -18.402 -3.424 19.004 1.00 91.69 78 GLU A N 1
ATOM 629 C CA . GLU A 1 78 ? -18.495 -4.237 20.225 1.00 91.69 78 GLU A CA 1
ATOM 630 C C . GLU A 1 78 ? -19.541 -3.688 21.212 1.00 91.69 78 GLU A C 1
ATOM 632 O O . GLU A 1 78 ? -20.366 -4.441 21.741 1.00 91.69 78 GLU A O 1
ATOM 637 N N . LEU A 1 79 ? -19.546 -2.369 21.438 1.00 93.44 79 LEU A N 1
ATOM 638 C CA . LEU A 1 79 ? -20.504 -1.718 22.333 1.00 93.44 79 LEU A CA 1
ATOM 639 C C . LEU A 1 79 ? -21.939 -1.776 21.791 1.00 93.44 79 LEU A C 1
ATOM 641 O O . LEU A 1 79 ? -22.884 -1.992 22.555 1.00 93.44 79 LEU A O 1
ATOM 645 N N . ALA A 1 80 ? -22.127 -1.566 20.487 1.00 93.88 80 ALA A N 1
ATOM 646 C CA . ALA A 1 80 ? -23.445 -1.647 19.862 1.00 93.88 80 ALA A CA 1
ATOM 647 C C . ALA A 1 80 ? -24.045 -3.056 20.005 1.00 93.88 80 ALA A C 1
ATOM 649 O O . ALA A 1 80 ? -25.227 -3.200 20.334 1.00 93.88 80 ALA A O 1
ATOM 650 N N . ASP A 1 81 ? -23.211 -4.079 19.835 1.00 92.75 81 ASP A N 1
ATOM 651 C CA . ASP A 1 81 ? -23.562 -5.481 20.034 1.00 92.75 81 ASP A CA 1
ATOM 652 C C . ASP A 1 81 ? -23.955 -5.796 21.483 1.00 92.75 81 ASP A C 1
ATOM 654 O O . ASP A 1 81 ? -24.905 -6.549 21.717 1.00 92.75 81 ASP A O 1
ATOM 658 N N . GLU A 1 82 ? -23.252 -5.223 22.463 1.00 93.19 82 GLU A N 1
ATOM 659 C CA . GLU A 1 82 ? -23.599 -5.354 23.882 1.00 93.19 82 GLU A CA 1
ATOM 660 C C . GLU A 1 82 ? -24.974 -4.738 24.170 1.00 93.19 82 GLU A C 1
ATOM 662 O O . GLU A 1 82 ? -25.830 -5.394 24.768 1.00 93.19 82 GLU A O 1
ATOM 667 N N . ILE A 1 83 ? -25.216 -3.513 23.689 1.00 94.06 83 ILE A N 1
ATOM 668 C CA . ILE A 1 83 ? -26.488 -2.803 23.882 1.00 94.06 83 ILE A CA 1
ATOM 669 C C . ILE A 1 83 ? -27.654 -3.572 23.252 1.00 94.06 83 ILE A C 1
ATOM 671 O O . ILE A 1 83 ? -28.723 -3.649 23.851 1.00 94.06 83 ILE A O 1
ATOM 675 N N . ALA A 1 84 ? -27.469 -4.157 22.067 1.00 95.06 84 ALA A N 1
ATOM 676 C CA . ALA A 1 84 ? -28.520 -4.904 21.375 1.00 95.06 84 ALA A CA 1
ATOM 677 C C . ALA A 1 84 ? -28.923 -6.215 22.080 1.00 95.06 84 ALA A C 1
ATOM 679 O O . ALA A 1 84 ? -29.980 -6.774 21.778 1.00 95.06 84 ALA A O 1
ATOM 680 N N . ARG A 1 85 ? -28.082 -6.728 22.988 1.00 90.62 85 ARG A N 1
ATOM 681 C CA . ARG A 1 85 ? -28.320 -7.968 23.749 1.00 90.62 85 ARG A CA 1
ATOM 682 C C . ARG A 1 85 ? -28.989 -7.728 25.111 1.00 90.62 85 ARG A C 1
ATOM 684 O O . ARG A 1 85 ? -29.306 -8.714 25.782 1.00 90.62 85 ARG A O 1
ATOM 691 N N . LEU A 1 86 ? -29.177 -6.468 25.516 1.00 80.12 86 LEU A N 1
ATOM 692 C CA . LEU A 1 86 ? -29.898 -6.049 26.730 1.00 80.12 86 LEU A CA 1
ATOM 693 C C . LEU A 1 86 ? -31.410 -5.945 26.487 1.00 80.12 86 LEU A C 1
ATOM 695 O O . LEU A 1 86 ? -32.161 -6.322 27.416 1.00 80.12 86 LEU A O 1
#

pLDDT: mean 94.94, std 4.06, range [69.69, 98.5]